Protein AF-A0A6A9UTX7-F1 (afdb_monomer_lite)

Secondary structure (DSSP, 8-state):
-PPP--TTT---EEEEE-TTTB-HHHHHHTT--EEEEEEE--SHHHHT--TT-EEEEEE-S-SGGG--SEEEEEEEE-S--EE----S-TTBSSHHHHTT--EEEEEEEEEEEEEEEHHHHHHTT----HHHH-TT--

Foldseek 3Di:
DDDDDDPVPQQAAEAEDECVFFVVVVVVVVVDFKDFKDFDADDDVLQPAAWPGKYWYFYLYPCPPNDAGATFKIWTFHHRKDFDAPPDCHRTPDPVSRVRRGIMTTITIGTDPDGDHPVNCVVVPNQPPPCNVCVPDD

Radius of gyration: 14.65 Å; chains: 1; bounding box: 35×38×33 Å

Organism: NCBI:txid2656650

pLDDT: mean 89.01, std 10.63, range [43.31, 98.69]

Structure (mmCIF, N/CA/C/O backbone):
data_AF-A0A6A9UTX7-F1
#
_entry.id   AF-A0A6A9UTX7-F1
#
loop_
_atom_site.group_PDB
_atom_site.id
_atom_site.type_symbol
_atom_site.label_atom_id
_atom_site.label_alt_id
_atom_site.label_comp_id
_atom_site.label_asym_id
_atom_site.label_entity_id
_atom_site.label_seq_id
_atom_site.pdbx_PDB_ins_code
_atom_site.Cartn_x
_atom_site.Cartn_y
_atom_site.Cartn_z
_atom_site.occupancy
_atom_site.B_iso_or_equiv
_atom_site.auth_seq_id
_atom_site.auth_comp_id
_atom_site.auth_asym_id
_atom_site.auth_atom_id
_atom_site.pdbx_PDB_model_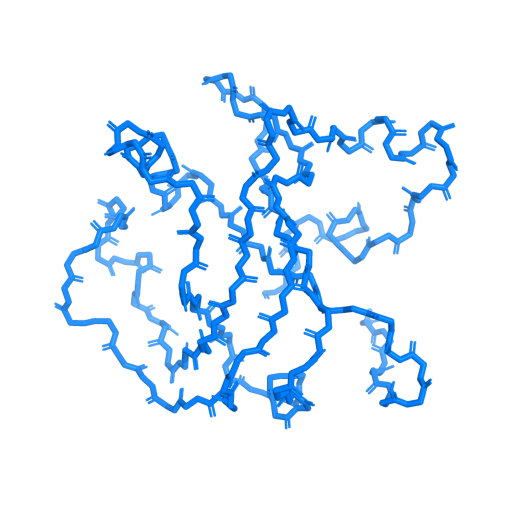num
ATOM 1 N N . MET A 1 1 ? 20.281 -8.259 5.347 1.00 47.84 1 MET A N 1
ATOM 2 C CA . MET A 1 1 ? 20.259 -7.970 3.897 1.00 47.84 1 MET A CA 1
ATOM 3 C C . MET A 1 1 ? 19.045 -8.689 3.326 1.00 47.84 1 MET A C 1
ATOM 5 O O . MET A 1 1 ? 18.910 -9.875 3.601 1.00 47.84 1 MET A O 1
ATOM 9 N N . GLY A 1 2 ? 18.099 -7.980 2.702 1.00 61.53 2 GLY A N 1
ATOM 10 C CA . GLY A 1 2 ? 16.854 -8.592 2.212 1.00 61.53 2 GLY A CA 1
ATOM 11 C C . GLY A 1 2 ? 17.114 -9.545 1.043 1.00 61.53 2 GLY A C 1
ATOM 12 O O . GLY A 1 2 ? 18.053 -9.325 0.280 1.00 61.53 2 GLY A O 1
ATOM 13 N N . ARG A 1 3 ? 16.300 -10.599 0.899 1.00 74.31 3 ARG A N 1
ATOM 14 C CA . ARG A 1 3 ? 16.355 -11.480 -0.279 1.00 74.31 3 ARG A CA 1
ATOM 15 C C . ARG A 1 3 ? 16.062 -10.675 -1.548 1.00 74.31 3 ARG A C 1
ATOM 17 O O . ARG A 1 3 ? 15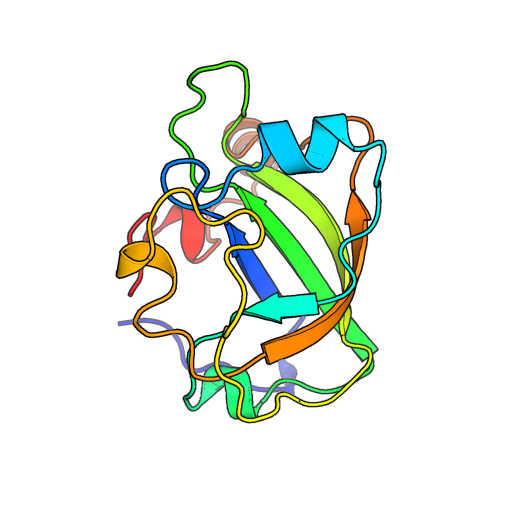.172 -9.817 -1.557 1.00 74.31 3 ARG A O 1
ATOM 24 N N . THR A 1 4 ? 16.799 -10.980 -2.614 1.00 85.00 4 THR A N 1
ATOM 25 C CA . THR A 1 4 ? 16.471 -10.535 -3.972 1.00 85.00 4 THR A CA 1
ATOM 26 C C . THR A 1 4 ? 15.073 -11.031 -4.335 1.00 85.00 4 THR A C 1
ATOM 28 O O . THR A 1 4 ? 14.705 -12.156 -3.999 1.00 85.00 4 THR A O 1
ATOM 31 N N . VAL A 1 5 ? 14.279 -10.168 -4.968 1.00 87.25 5 VAL A N 1
ATOM 32 C CA . VAL A 1 5 ? 12.902 -10.477 -5.365 1.00 87.25 5 VAL A CA 1
ATOM 33 C C . VAL A 1 5 ? 12.910 -10.927 -6.816 1.00 87.25 5 VAL A C 1
ATOM 35 O O . VAL A 1 5 ? 13.085 -10.110 -7.714 1.00 87.25 5 VAL A O 1
ATOM 38 N N . GLU A 1 6 ? 12.692 -12.213 -7.055 1.00 88.69 6 GLU A N 1
ATOM 39 C CA . GLU A 1 6 ? 12.507 -12.731 -8.406 1.00 88.69 6 GLU A CA 1
ATOM 40 C C . GLU A 1 6 ? 11.029 -12.728 -8.786 1.00 88.69 6 GLU A C 1
ATOM 42 O O . GLU A 1 6 ? 10.150 -13.034 -7.982 1.00 88.69 6 GLU A O 1
ATOM 47 N N . ARG A 1 7 ? 10.738 -12.371 -10.040 1.00 89.88 7 ARG A N 1
ATOM 48 C CA . ARG A 1 7 ? 9.357 -12.250 -10.532 1.00 89.88 7 ARG A CA 1
ATOM 49 C C . ARG A 1 7 ? 8.588 -13.569 -10.499 1.00 89.88 7 ARG A C 1
ATOM 51 O O . ARG A 1 7 ? 7.373 -13.517 -10.350 1.00 89.88 7 ARG A O 1
ATOM 58 N N . ALA A 1 8 ? 9.277 -14.699 -10.654 1.00 89.56 8 ALA A N 1
ATOM 59 C CA . ALA A 1 8 ? 8.673 -16.029 -10.626 1.00 89.56 8 ALA A CA 1
ATOM 60 C C . ALA A 1 8 ? 8.106 -16.387 -9.240 1.00 89.56 8 ALA A C 1
ATOM 62 O O . ALA A 1 8 ? 7.090 -17.069 -9.160 1.00 89.56 8 ALA A O 1
ATOM 63 N N . ASP A 1 9 ? 8.710 -15.852 -8.175 1.00 87.88 9 ASP A N 1
ATOM 64 C CA . ASP A 1 9 ? 8.343 -16.148 -6.786 1.00 87.88 9 ASP A CA 1
ATOM 65 C C . ASP A 1 9 ? 7.513 -15.027 -6.135 1.00 87.88 9 ASP A C 1
ATOM 67 O O . ASP A 1 9 ? 7.114 -15.112 -4.971 1.00 87.88 9 ASP A O 1
ATOM 71 N N . LEU A 1 10 ? 7.264 -13.936 -6.864 1.00 91.06 10 LEU A N 1
ATOM 72 C CA . LEU A 1 10 ? 6.554 -12.776 -6.343 1.00 91.06 10 LEU A CA 1
ATOM 73 C C . LEU A 1 10 ? 5.042 -13.037 -6.281 1.00 91.06 10 LEU A C 1
ATOM 75 O O . LEU A 1 10 ? 4.337 -12.937 -7.285 1.00 91.06 10 LEU A O 1
ATOM 79 N N . GLY A 1 11 ? 4.531 -13.289 -5.075 1.00 92.38 11 GLY A N 1
ATOM 80 C CA . GLY A 1 11 ? 3.091 -13.419 -4.827 1.00 92.38 11 GLY A CA 1
ATOM 81 C C . GLY A 1 11 ? 2.343 -12.082 -4.724 1.00 92.38 11 GLY A C 1
ATOM 82 O O . GLY A 1 11 ? 1.219 -11.967 -5.218 1.00 92.38 11 GLY A O 1
ATOM 83 N N . ALA A 1 12 ? 2.945 -11.078 -4.077 1.00 95.81 12 ALA A N 1
ATOM 84 C CA . ALA A 1 12 ? 2.373 -9.741 -3.899 1.00 95.81 12 ALA A CA 1
ATOM 85 C C . ALA A 1 12 ? 3.435 -8.710 -3.480 1.00 95.81 12 ALA A C 1
ATOM 87 O O . ALA A 1 12 ? 4.435 -9.053 -2.847 1.00 95.81 12 ALA A O 1
ATOM 88 N N . TRP A 1 13 ? 3.170 -7.436 -3.765 1.00 96.75 13 TRP A N 1
ATOM 89 C CA . TRP A 1 13 ? 3.860 -6.299 -3.158 1.00 96.75 13 TRP A CA 1
ATOM 90 C C . TRP A 1 13 ? 3.193 -5.916 -1.842 1.00 96.75 13 TRP A C 1
ATOM 92 O O . TRP A 1 13 ? 1.971 -5.929 -1.740 1.00 96.75 13 TRP A O 1
ATOM 102 N N . LEU A 1 14 ? 3.985 -5.506 -0.855 1.00 95.94 14 LEU A N 1
ATOM 103 C CA . LEU A 1 14 ? 3.477 -4.900 0.371 1.00 95.94 14 LEU A CA 1
ATOM 104 C C . LEU A 1 14 ? 3.880 -3.425 0.398 1.00 95.94 14 LEU A C 1
ATOM 106 O O . LEU A 1 14 ? 5.067 -3.101 0.444 1.00 95.94 14 LEU A O 1
ATOM 110 N N . LEU A 1 15 ? 2.888 -2.539 0.349 1.00 95.69 15 LEU A N 1
ATOM 111 C CA . LEU A 1 15 ? 3.069 -1.093 0.419 1.00 95.69 15 LEU A CA 1
ATOM 112 C C . LEU A 1 15 ? 2.849 -0.624 1.853 1.00 95.69 15 LEU A C 1
ATOM 114 O O . LEU A 1 15 ? 1.829 -0.930 2.463 1.00 95.69 15 LEU A O 1
ATOM 118 N N . LYS A 1 16 ? 3.831 0.095 2.397 1.00 93.06 16 LYS A N 1
ATOM 119 C CA . LYS A 1 16 ? 3.849 0.539 3.793 1.00 93.06 16 LYS A CA 1
ATOM 120 C C . LYS A 1 16 ? 3.395 1.994 3.901 1.00 93.06 16 LYS A C 1
ATOM 122 O O . LYS A 1 16 ? 3.935 2.855 3.208 1.00 93.06 16 LYS A O 1
ATOM 127 N N . ALA A 1 17 ? 2.494 2.259 4.838 1.00 92.19 17 ALA A N 1
ATOM 128 C CA . ALA A 1 17 ? 2.133 3.581 5.323 1.00 92.19 17 ALA A CA 1
ATOM 129 C C . ALA A 1 17 ? 2.590 3.755 6.773 1.00 92.19 17 ALA A C 1
ATOM 131 O O . ALA A 1 17 ? 2.429 2.855 7.601 1.00 92.19 17 ALA A O 1
ATOM 132 N N . ASN A 1 18 ? 3.156 4.922 7.079 1.00 90.38 18 ASN A N 1
ATOM 133 C CA . ASN A 1 18 ? 3.511 5.297 8.440 1.00 90.38 18 ASN A CA 1
ATOM 134 C C . ASN A 1 18 ? 2.546 6.394 8.925 1.00 90.38 18 ASN A C 1
ATOM 136 O O . ASN A 1 18 ? 2.664 7.532 8.463 1.00 90.38 18 ASN A O 1
ATOM 140 N N . PRO A 1 19 ? 1.635 6.084 9.866 1.00 90.50 19 PRO A N 1
ATOM 141 C CA . PRO A 1 19 ? 0.647 7.042 10.344 1.00 90.50 19 PRO A CA 1
ATOM 142 C C . PRO A 1 19 ? 1.252 8.195 11.154 1.00 90.50 19 PRO A C 1
ATOM 144 O O . PRO A 1 19 ? 0.531 9.114 11.496 1.00 90.50 19 PRO A O 1
ATOM 147 N N . ALA A 1 20 ? 2.552 8.172 11.473 1.00 87.19 20 ALA A N 1
ATOM 148 C CA . ALA A 1 20 ? 3.235 9.308 12.093 1.00 87.19 20 ALA A CA 1
ATOM 149 C C . ALA A 1 20 ? 3.628 10.407 11.086 1.00 87.19 20 ALA A C 1
ATOM 151 O O . ALA A 1 20 ? 3.966 11.509 11.498 1.00 87.19 20 ALA A O 1
ATOM 152 N N . VAL A 1 21 ? 3.621 10.113 9.779 1.00 87.19 21 VAL A N 1
ATOM 153 C CA . VAL A 1 21 ? 3.986 11.079 8.719 1.00 87.19 21 VAL A CA 1
ATOM 154 C C . VAL A 1 21 ? 2.887 11.273 7.676 1.00 87.19 21 VAL A C 1
ATOM 156 O O . VAL A 1 21 ? 2.869 12.304 7.008 1.00 87.19 21 VAL A O 1
ATOM 159 N N . TRP A 1 22 ? 1.982 10.302 7.539 1.00 90.56 22 TRP A N 1
ATOM 160 C CA . TRP A 1 22 ? 0.857 10.334 6.611 1.00 90.56 22 TRP A CA 1
ATOM 161 C C . TRP A 1 22 ? -0.453 10.179 7.388 1.00 90.56 22 TRP A C 1
ATOM 163 O O . TRP A 1 22 ? -0.646 9.172 8.072 1.00 90.56 22 TRP A O 1
ATOM 173 N N . ASP A 1 23 ? -1.338 11.167 7.291 1.00 91.62 23 ASP A N 1
ATOM 174 C CA . ASP A 1 23 ? -2.589 11.305 8.028 1.00 91.62 23 ASP A CA 1
ATOM 175 C C . ASP A 1 23 ? -3.644 10.290 7.587 1.00 91.62 23 ASP A C 1
ATOM 177 O O . ASP A 1 23 ? -4.629 10.592 6.910 1.00 91.62 23 ASP A O 1
ATOM 181 N N . PHE A 1 24 ? -3.436 9.046 8.006 1.00 92.38 24 PHE A N 1
ATOM 182 C CA . PHE A 1 24 ? -4.335 7.957 7.666 1.00 92.38 24 PHE A CA 1
ATOM 183 C C . PHE A 1 24 ? -5.723 8.131 8.291 1.00 92.38 24 PHE A C 1
ATOM 185 O O . PHE A 1 24 ? -6.721 7.734 7.695 1.00 92.38 24 PHE A O 1
ATOM 192 N N . ARG A 1 25 ? -5.819 8.788 9.455 1.00 91.19 25 ARG A N 1
ATOM 193 C CA . ARG A 1 25 ? -7.118 9.117 10.064 1.00 91.19 25 ARG A CA 1
ATOM 194 C C . ARG A 1 25 ? -7.852 10.179 9.255 1.00 91.19 25 ARG A C 1
ATOM 196 O O . ARG A 1 25 ? -9.042 10.006 9.007 1.00 91.19 25 ARG A O 1
ATOM 203 N N . GLY A 1 26 ? -7.156 11.237 8.841 1.00 92.44 26 GLY A N 1
ATOM 204 C CA . GLY A 1 26 ? -7.702 12.258 7.950 1.00 92.44 26 GLY A CA 1
ATOM 205 C C . GLY A 1 26 ? -8.202 11.654 6.643 1.00 92.44 26 GLY A C 1
ATOM 206 O O . GLY A 1 26 ? -9.322 11.948 6.234 1.00 92.44 26 GLY A O 1
ATOM 207 N N . PHE A 1 27 ? -7.439 10.729 6.048 1.00 93.44 27 PHE A N 1
ATOM 208 C CA . PHE A 1 27 ? -7.875 9.986 4.864 1.00 93.44 27 PHE A CA 1
ATOM 209 C C . PHE A 1 27 ? -9.175 9.215 5.109 1.00 93.44 27 PHE A C 1
ATOM 211 O O . PHE A 1 27 ? -10.144 9.419 4.382 1.00 93.44 27 PHE A O 1
ATOM 218 N N . LEU A 1 28 ? -9.244 8.395 6.163 1.00 92.25 28 LEU A N 1
ATOM 219 C CA . LEU A 1 28 ? -10.467 7.658 6.511 1.00 92.25 28 LEU A CA 1
ATOM 220 C C . LEU A 1 28 ? -11.665 8.589 6.759 1.00 92.25 28 LEU A C 1
ATOM 222 O O . LEU A 1 28 ? -12.790 8.258 6.390 1.00 92.25 28 LEU A O 1
ATOM 226 N N . ALA A 1 29 ? -11.433 9.758 7.361 1.00 94.00 29 ALA A N 1
ATOM 227 C CA . ALA A 1 29 ? -12.475 10.738 7.656 1.00 94.00 29 ALA A CA 1
ATOM 228 C C . ALA A 1 29 ? -13.081 11.390 6.400 1.00 94.00 29 ALA A C 1
ATOM 230 O O . ALA A 1 29 ? -14.185 11.923 6.478 1.00 94.00 29 ALA A O 1
ATOM 231 N N . THR A 1 30 ? -12.414 11.312 5.242 1.00 94.25 30 THR A N 1
ATOM 232 C CA . THR A 1 30 ? -13.003 11.744 3.959 1.00 94.25 30 THR A CA 1
ATOM 233 C C . THR A 1 30 ? -14.135 10.830 3.482 1.00 94.25 30 THR A C 1
ATOM 235 O O . THR A 1 30 ? -14.896 11.213 2.597 1.00 94.25 30 THR A O 1
ATOM 238 N N . GLY A 1 31 ? -14.253 9.628 4.057 1.00 94.75 31 GLY A N 1
ATOM 239 C CA . GLY A 1 31 ? -15.175 8.587 3.605 1.00 94.75 31 GLY A CA 1
ATOM 240 C C . GLY A 1 31 ? -14.637 7.752 2.441 1.00 94.75 31 GLY A C 1
ATOM 241 O O . GLY A 1 31 ? -15.290 6.788 2.045 1.00 94.75 31 GLY A O 1
ATOM 242 N N . GLU A 1 32 ? -13.450 8.072 1.916 1.00 93.75 32 GLU A N 1
ATOM 243 C CA . GLU A 1 32 ? -12.801 7.272 0.883 1.00 93.75 32 GLU A CA 1
ATOM 244 C C . GLU A 1 32 ? -12.412 5.885 1.422 1.00 93.75 32 GLU A C 1
ATOM 246 O O . GLU A 1 32 ? -11.903 5.723 2.537 1.00 93.75 32 GLU A O 1
ATOM 251 N N . ARG A 1 33 ? -12.668 4.857 0.610 1.00 95.38 33 ARG A N 1
ATOM 252 C CA . ARG A 1 33 ? -12.415 3.444 0.938 1.00 95.38 33 ARG A CA 1
ATOM 253 C C . ARG A 1 33 ? -11.482 2.776 -0.060 1.00 95.38 33 ARG A C 1
ATOM 255 O O . ARG A 1 33 ? -11.220 1.578 0.060 1.00 95.38 33 ARG A O 1
ATOM 262 N N . ARG A 1 34 ? -10.969 3.531 -1.030 1.00 96.75 34 ARG A N 1
ATOM 263 C CA . ARG A 1 34 ? -10.010 3.060 -2.020 1.00 96.75 34 ARG A CA 1
ATOM 264 C C . ARG A 1 34 ? -8.790 3.957 -2.076 1.00 96.75 34 ARG A C 1
ATOM 266 O O . ARG A 1 34 ? -8.886 5.174 -2.183 1.00 96.75 34 ARG A O 1
ATOM 273 N N . LEU A 1 35 ? -7.622 3.333 -2.073 1.00 97.19 35 LEU A N 1
ATOM 274 C CA . LEU A 1 35 ? -6.397 4.001 -2.485 1.00 97.19 35 LEU A CA 1
ATOM 275 C C . LEU A 1 35 ? -6.282 3.839 -3.998 1.00 97.19 35 LEU A C 1
ATOM 277 O O . LEU A 1 35 ? -6.461 2.735 -4.516 1.00 97.19 35 LEU A O 1
ATOM 281 N N . THR A 1 36 ? -5.987 4.940 -4.685 1.00 97.00 36 THR A N 1
ATOM 282 C CA . THR A 1 36 ? -5.843 4.990 -6.151 1.00 97.00 36 THR A CA 1
ATOM 283 C C . THR A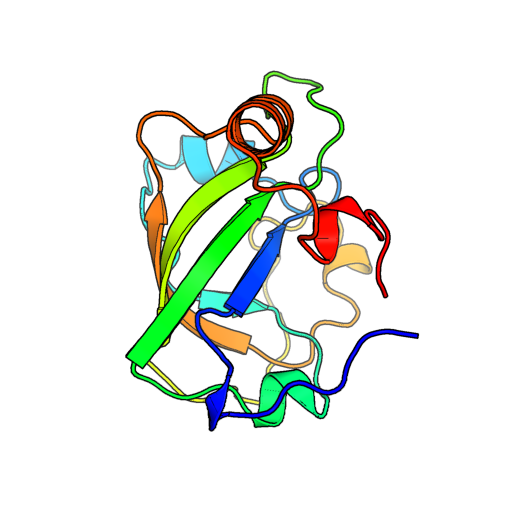 1 36 ? -4.391 5.120 -6.594 1.00 97.00 36 THR A C 1
ATOM 285 O O . THR A 1 36 ? -4.031 4.788 -7.719 1.00 97.00 36 THR A O 1
ATOM 288 N N . SER A 1 37 ? -3.520 5.560 -5.690 1.00 95.31 37 SER A N 1
ATOM 289 C CA . SER A 1 37 ? -2.091 5.657 -5.938 1.00 95.31 37 SER A CA 1
ATOM 290 C C . SER A 1 37 ? -1.292 5.582 -4.651 1.00 95.31 37 SER A C 1
ATOM 292 O O . SER A 1 37 ? -1.831 5.762 -3.557 1.00 95.31 37 SER A O 1
ATOM 294 N N . TRP A 1 38 ? 0.005 5.309 -4.778 1.00 95.56 38 TRP A N 1
ATOM 295 C CA . TRP A 1 38 ? 0.910 5.330 -3.636 1.00 95.56 38 TRP A CA 1
ATOM 296 C C . TRP A 1 38 ? 2.327 5.746 -4.019 1.00 95.56 38 TRP A C 1
ATOM 298 O O . TRP A 1 38 ? 2.838 5.398 -5.089 1.00 95.56 38 TRP A O 1
ATOM 308 N N . ALA A 1 39 ? 2.978 6.464 -3.107 1.00 92.81 39 ALA A N 1
ATOM 309 C CA . ALA A 1 39 ? 4.384 6.814 -3.212 1.00 92.81 39 ALA A CA 1
ATOM 310 C C . ALA A 1 39 ? 5.267 5.574 -3.013 1.00 92.81 39 ALA A C 1
ATOM 312 O O . ALA A 1 39 ? 5.097 4.810 -2.059 1.00 92.81 39 ALA A O 1
ATOM 313 N N . VAL A 1 40 ? 6.257 5.392 -3.883 1.00 92.56 40 VAL A N 1
ATOM 314 C CA . VAL A 1 40 ? 7.233 4.300 -3.779 1.00 92.56 40 VAL A CA 1
ATOM 315 C C . VAL A 1 40 ? 8.650 4.842 -3.888 1.00 92.56 40 VAL A C 1
ATOM 317 O O . VAL A 1 40 ? 8.902 5.888 -4.486 1.00 92.56 40 VAL A O 1
ATOM 320 N N . ARG A 1 41 ? 9.612 4.118 -3.315 1.00 89.19 41 ARG A N 1
ATOM 321 C CA . ARG A 1 41 ? 11.025 4.460 -3.490 1.00 89.19 41 ARG A CA 1
ATOM 322 C C . ARG A 1 41 ? 11.518 3.984 -4.857 1.00 89.19 41 ARG A C 1
ATOM 324 O O . ARG A 1 41 ? 11.338 2.801 -5.169 1.00 89.19 41 ARG A O 1
ATOM 331 N N . PRO A 1 42 ? 12.159 4.846 -5.666 1.00 90.56 42 PRO A N 1
ATOM 332 C CA . PRO A 1 42 ? 12.830 4.403 -6.881 1.00 90.56 42 PRO A CA 1
ATOM 333 C C . PRO A 1 42 ? 13.930 3.388 -6.556 1.00 90.56 42 PRO A C 1
ATOM 335 O O . PRO A 1 42 ? 14.691 3.566 -5.605 1.00 90.56 42 PRO A O 1
ATOM 338 N N . GLY A 1 43 ? 14.019 2.322 -7.344 1.00 90.81 43 GLY A N 1
ATOM 339 C CA . GLY A 1 43 ? 15.049 1.302 -7.194 1.00 90.81 43 GLY A CA 1
ATOM 340 C C . GLY A 1 43 ? 14.668 -0.006 -7.874 1.00 90.81 43 GLY A C 1
ATOM 341 O O . GLY A 1 43 ? 13.628 -0.117 -8.516 1.00 90.81 43 GLY A O 1
ATOM 342 N N . TYR A 1 44 ? 15.507 -1.024 -7.696 1.00 92.69 44 TYR A N 1
ATOM 343 C CA . TYR A 1 44 ? 15.318 -2.336 -8.321 1.00 92.69 44 TYR A CA 1
ATOM 344 C C . TYR A 1 44 ? 13.923 -2.938 -8.067 1.00 92.69 44 TYR A C 1
ATOM 346 O O . TYR A 1 44 ? 13.285 -3.416 -8.997 1.00 92.69 44 TYR A O 1
ATOM 354 N N . ARG A 1 45 ? 13.408 -2.873 -6.830 1.00 92.56 45 ARG A N 1
ATOM 355 C CA . ARG A 1 45 ? 12.092 -3.445 -6.494 1.00 92.56 45 ARG A CA 1
ATOM 356 C C . ARG A 1 45 ? 10.938 -2.704 -7.171 1.00 92.56 45 ARG A C 1
ATOM 358 O O . ARG A 1 45 ? 10.065 -3.354 -7.730 1.00 92.56 45 ARG A O 1
ATOM 365 N N . SER A 1 46 ? 10.945 -1.371 -7.182 1.00 93.81 46 SER A N 1
ATOM 366 C CA . SER A 1 46 ? 9.911 -0.605 -7.890 1.00 93.81 46 SER A CA 1
ATOM 367 C C . SER A 1 46 ? 10.012 -0.767 -9.408 1.00 93.81 46 SER A C 1
ATOM 369 O O . SER A 1 46 ? 8.984 -0.837 -10.071 1.00 93.81 46 SER A O 1
ATOM 371 N N . ALA A 1 47 ? 11.213 -0.958 -9.962 1.00 93.75 47 ALA A N 1
ATOM 372 C CA . ALA A 1 47 ? 11.395 -1.282 -11.380 1.00 93.75 47 ALA A CA 1
ATOM 373 C C . ALA A 1 47 ? 10.807 -2.650 -11.785 1.00 93.75 47 ALA A C 1
ATOM 375 O O . ALA A 1 47 ? 10.547 -2.887 -12.965 1.00 93.75 47 ALA A O 1
ATOM 376 N N . LEU A 1 48 ? 10.582 -3.558 -10.830 1.00 95.31 48 LEU A N 1
ATOM 377 C CA . LEU A 1 48 ? 9.930 -4.840 -11.093 1.00 95.31 48 LEU A CA 1
ATOM 378 C C . LEU A 1 48 ? 8.405 -4.757 -11.089 1.00 95.31 48 LEU A C 1
ATOM 380 O O . LEU A 1 48 ? 7.790 -5.695 -11.587 1.00 95.31 48 LEU A O 1
ATOM 384 N N . MET A 1 49 ? 7.795 -3.706 -10.540 1.00 97.00 49 MET A N 1
ATOM 385 C CA . MET A 1 49 ? 6.341 -3.580 -10.393 1.00 97.00 49 MET A CA 1
ATOM 386 C C . MET A 1 49 ? 5.635 -3.486 -11.752 1.00 97.00 49 MET A C 1
ATOM 388 O O . MET A 1 49 ? 6.055 -2.731 -12.630 1.00 97.00 49 MET A O 1
ATOM 392 N N . ARG A 1 50 ? 4.551 -4.249 -11.932 1.00 96.88 50 ARG A N 1
ATOM 393 C CA . ARG A 1 50 ? 3.775 -4.292 -13.181 1.00 96.88 50 ARG A CA 1
ATOM 394 C C . ARG A 1 50 ? 2.268 -4.220 -12.918 1.00 96.88 50 ARG A C 1
ATOM 396 O O . ARG A 1 50 ? 1.815 -4.726 -11.890 1.00 96.88 50 ARG A O 1
ATOM 403 N N . PRO A 1 51 ? 1.476 -3.664 -13.855 1.00 98.25 51 PRO A N 1
ATOM 404 C CA . PRO A 1 51 ? 0.021 -3.760 -13.799 1.00 98.25 51 PRO A CA 1
ATOM 405 C C . PRO A 1 51 ? -0.446 -5.205 -13.593 1.00 98.25 51 PRO A C 1
ATOM 407 O O . PRO A 1 51 ? 0.095 -6.133 -14.195 1.00 98.25 51 PRO A O 1
ATOM 410 N N . GLY A 1 52 ? -1.450 -5.392 -12.740 1.00 98.00 52 GLY A N 1
ATOM 411 C CA . GLY A 1 52 ? -2.001 -6.697 -12.378 1.00 98.00 52 GLY A CA 1
ATOM 412 C C . GLY A 1 52 ? -1.344 -7.364 -11.165 1.00 98.00 52 GLY A C 1
ATOM 413 O O . GLY A 1 52 ? -1.969 -8.266 -10.591 1.00 98.00 52 GLY A O 1
ATOM 414 N N . ASP A 1 53 ? -0.154 -6.911 -10.742 1.00 98.19 53 ASP A N 1
ATOM 415 C CA . ASP A 1 53 ? 0.510 -7.400 -9.529 1.00 98.19 53 ASP A CA 1
ATOM 416 C C . ASP A 1 53 ? -0.378 -7.177 -8.305 1.00 98.19 53 ASP A C 1
ATOM 418 O O . ASP A 1 53 ? -0.972 -6.111 -8.147 1.00 98.19 53 ASP A O 1
ATOM 422 N N . ARG A 1 54 ? -0.447 -8.174 -7.418 1.00 98.44 54 ARG A N 1
ATOM 423 C CA . ARG A 1 54 ? -1.203 -8.075 -6.165 1.00 98.44 54 ARG A CA 1
ATOM 424 C C . ARG A 1 54 ? -0.514 -7.116 -5.201 1.00 98.44 54 ARG A C 1
ATOM 426 O O . ARG A 1 54 ? 0.714 -7.084 -5.127 1.00 98.44 54 ARG A O 1
ATOM 433 N N . VAL A 1 55 ? -1.315 -6.384 -4.439 1.00 98.38 55 VAL A N 1
ATOM 434 C CA . VAL A 1 55 ? -0.864 -5.411 -3.446 1.00 98.38 55 VAL A CA 1
ATOM 435 C C . VAL A 1 55 ? -1.538 -5.678 -2.108 1.00 98.38 55 VAL A C 1
ATOM 437 O O . VAL A 1 55 ? -2.751 -5.866 -2.032 1.00 98.38 55 VAL A O 1
ATOM 440 N N . LEU A 1 56 ? -0.725 -5.654 -1.061 1.00 98.19 56 LEU A N 1
ATOM 441 C CA . LEU A 1 56 ? -1.114 -5.614 0.338 1.00 98.19 56 LEU A CA 1
ATOM 442 C C . LEU A 1 56 ? -0.774 -4.222 0.877 1.00 98.19 56 LEU A C 1
ATOM 444 O O . LEU A 1 56 ? 0.357 -3.762 0.705 1.00 98.19 56 LEU A O 1
ATOM 448 N N . PHE A 1 57 ? -1.717 -3.552 1.530 1.00 97.81 57 PHE A N 1
ATOM 449 C CA . PHE A 1 57 ? -1.483 -2.243 2.136 1.00 97.81 57 PHE A CA 1
ATOM 450 C C . PHE A 1 57 ? -1.329 -2.368 3.649 1.00 97.81 57 PHE A C 1
ATOM 452 O O . PHE A 1 57 ? -2.230 -2.839 4.342 1.00 97.81 57 PHE A O 1
ATOM 459 N N . TRP A 1 58 ? -0.169 -1.967 4.155 1.00 96.44 58 TRP A N 1
ATOM 460 C CA . TRP A 1 58 ? 0.261 -2.186 5.528 1.00 96.44 58 TRP A CA 1
ATOM 461 C C . TRP A 1 58 ? 0.438 -0.877 6.282 1.00 96.44 58 TRP A C 1
ATOM 463 O O . TRP A 1 58 ? 1.158 0.012 5.825 1.00 96.44 58 TRP A O 1
ATOM 473 N N . LEU A 1 59 ? -0.087 -0.812 7.500 1.00 94.50 59 LEU A N 1
ATOM 474 C CA . LEU A 1 59 ? 0.141 0.300 8.414 1.00 94.50 59 LEU A CA 1
ATOM 475 C C . LEU A 1 59 ? 1.204 -0.076 9.455 1.00 94.50 59 LEU A C 1
ATOM 477 O O . LEU A 1 59 ? 1.057 -1.047 10.198 1.00 94.50 59 LEU A O 1
ATOM 481 N N . SER A 1 60 ? 2.305 0.681 9.511 1.00 89.62 60 SER A N 1
ATOM 482 C CA . SER A 1 60 ? 3.458 0.383 10.378 1.00 89.62 60 SER A CA 1
ATOM 483 C C . SER A 1 60 ? 3.420 1.032 11.761 1.00 89.62 60 SER A C 1
ATOM 485 O O . SER A 1 60 ? 4.426 0.959 12.462 1.00 89.62 60 SER A O 1
ATOM 487 N N . GLY A 1 61 ? 2.314 1.689 12.125 1.00 77.81 61 GLY A N 1
ATOM 488 C CA . GLY A 1 61 ? 2.160 2.402 13.396 1.00 77.81 61 GLY A CA 1
ATOM 489 C C . GLY A 1 61 ? 2.346 1.512 14.626 1.00 77.81 61 GLY A C 1
ATOM 490 O O . GLY A 1 61 ? 2.432 0.291 14.529 1.00 77.81 61 GLY A O 1
ATOM 491 N N . ASP A 1 62 ? 2.402 2.127 15.799 1.00 74.81 62 ASP A N 1
ATOM 492 C CA . ASP A 1 62 ? 2.584 1.447 17.085 1.00 74.81 62 ASP A CA 1
ATOM 493 C C . ASP A 1 62 ? 1.256 1.094 17.780 1.00 74.81 62 ASP A C 1
ATOM 495 O O . ASP A 1 62 ? 1.240 0.790 18.971 1.00 74.81 62 ASP A O 1
ATOM 499 N N . GLY A 1 63 ? 0.136 1.132 17.048 1.00 71.31 63 GLY A N 1
ATOM 500 C CA . GLY A 1 63 ? -1.198 0.864 17.589 1.00 71.31 63 GLY A CA 1
ATOM 501 C C . GLY A 1 63 ? -1.834 2.052 18.313 1.00 71.31 63 GLY A C 1
ATOM 502 O O . GLY A 1 63 ? -2.999 1.974 18.710 1.00 71.31 63 GLY A O 1
ATOM 503 N N . ARG A 1 64 ? -1.111 3.167 18.498 1.00 70.06 64 ARG A N 1
ATOM 504 C CA . ARG A 1 64 ? -1.666 4.346 19.173 1.00 70.06 64 ARG A CA 1
ATOM 505 C C . ARG A 1 64 ? -2.799 4.965 18.361 1.00 70.06 64 ARG A C 1
ATOM 507 O O . ARG A 1 64 ? -2.885 4.837 17.141 1.00 70.06 64 ARG A O 1
ATOM 514 N N . HIS A 1 65 ? -3.684 5.664 19.070 1.00 72.06 65 HIS A N 1
ATOM 515 C CA . HIS A 1 65 ? -4.818 6.385 18.484 1.00 72.06 65 HIS A CA 1
ATOM 516 C C . HIS A 1 65 ? -5.767 5.495 17.658 1.00 72.06 65 HIS A C 1
ATOM 518 O O . HIS A 1 65 ? -6.389 5.974 16.711 1.00 72.06 65 HIS A O 1
ATOM 524 N N . GLY A 1 66 ? -5.886 4.208 18.007 1.00 78.38 66 GLY A N 1
ATOM 525 C CA . GLY A 1 66 ? -6.814 3.267 17.367 1.00 78.38 66 GLY A CA 1
ATOM 526 C C . GLY A 1 66 ? -6.413 2.828 15.956 1.00 78.38 66 GLY A C 1
ATOM 527 O O . GLY A 1 66 ? -7.233 2.253 15.249 1.00 78.38 66 GLY A O 1
ATOM 528 N N . LEU A 1 67 ? -5.180 3.112 15.525 1.00 90.06 67 LEU A N 1
ATOM 529 C CA . LEU A 1 67 ? -4.643 2.659 14.246 1.00 90.06 67 LEU A CA 1
ATOM 530 C C . LEU A 1 67 ? -3.717 1.467 14.460 1.00 90.06 67 LEU A C 1
ATOM 532 O O . LEU A 1 67 ? -2.528 1.620 14.748 1.00 90.06 67 LEU A O 1
ATOM 536 N N . VAL A 1 68 ? -4.277 0.271 14.317 1.00 92.06 68 VAL A N 1
ATOM 537 C CA . VAL A 1 68 ? -3.554 -0.969 14.583 1.00 92.06 68 VAL A CA 1
ATOM 538 C C . VAL A 1 68 ? -2.474 -1.235 13.537 1.00 92.06 68 VAL A C 1
ATOM 540 O O . VAL A 1 68 ? -2.634 -0.966 12.339 1.00 92.06 68 VAL A O 1
ATOM 543 N N . ARG A 1 69 ? -1.349 -1.789 13.997 1.00 93.12 69 ARG A N 1
ATOM 544 C CA . ARG A 1 69 ? -0.274 -2.255 13.121 1.00 93.12 69 ARG A CA 1
ATOM 545 C C . ARG A 1 69 ? -0.728 -3.512 12.397 1.00 93.12 69 ARG A C 1
ATOM 547 O O . ARG A 1 69 ? -0.943 -4.536 13.048 1.00 93.12 69 ARG A O 1
ATOM 554 N N . GLY A 1 70 ? -0.776 -3.479 11.072 1.00 94.94 70 GLY A N 1
ATOM 555 C CA . GLY A 1 70 ? -1.246 -4.633 10.317 1.00 94.94 70 GLY A CA 1
ATOM 556 C C . GLY A 1 70 ? -1.643 -4.327 8.884 1.00 94.94 70 GLY A C 1
ATOM 557 O O . GLY A 1 70 ? -1.224 -3.324 8.302 1.00 94.94 70 GLY A O 1
ATOM 558 N N . LEU A 1 71 ? -2.447 -5.224 8.324 1.00 96.44 71 LEU A N 1
ATOM 559 C CA . LEU A 1 71 ? -2.966 -5.152 6.968 1.00 96.44 71 LEU A CA 1
ATOM 560 C C . LEU A 1 71 ? -4.289 -4.383 6.953 1.00 96.44 71 LEU A C 1
ATOM 562 O O . LEU A 1 71 ? -5.219 -4.728 7.671 1.00 96.44 71 LEU A O 1
ATOM 566 N N . TRP A 1 72 ? -4.371 -3.367 6.104 1.00 97.06 72 TRP A N 1
ATOM 567 C CA . TRP A 1 72 ? -5.522 -2.467 6.008 1.00 97.06 72 TRP A CA 1
ATOM 568 C C . TRP A 1 72 ? -6.202 -2.494 4.646 1.00 97.06 72 TRP A C 1
ATOM 570 O O . TRP A 1 72 ? -7.312 -1.991 4.514 1.00 97.06 72 TRP A O 1
ATOM 580 N N . GLY A 1 73 ? -5.561 -3.057 3.625 1.00 97.94 73 GLY A N 1
ATOM 581 C CA . GLY A 1 73 ? -6.138 -3.083 2.291 1.00 97.94 73 GLY A CA 1
ATOM 582 C C . GLY A 1 73 ? -5.525 -4.135 1.389 1.00 97.94 73 GLY A C 1
ATOM 583 O O . GLY A 1 73 ? -4.392 -4.585 1.593 1.00 97.94 73 GLY A O 1
ATOM 584 N N . LEU A 1 74 ? -6.301 -4.506 0.379 1.00 98.44 74 LEU A N 1
ATOM 585 C CA . LEU A 1 74 ? -5.967 -5.502 -0.628 1.00 98.44 74 LEU A CA 1
ATOM 586 C C . LEU A 1 74 ? -6.287 -4.945 -2.009 1.00 98.44 74 LEU A C 1
ATOM 588 O O . LEU A 1 74 ? -7.305 -4.282 -2.203 1.00 98.44 74 LEU A O 1
ATOM 592 N N . GLY A 1 75 ? -5.437 -5.234 -2.986 1.00 98.44 75 GLY A N 1
ATOM 593 C CA . GLY A 1 75 ? -5.646 -4.688 -4.314 1.00 98.44 75 GLY A CA 1
ATOM 594 C C . GLY A 1 75 ? -4.653 -5.142 -5.351 1.00 98.44 75 GLY A C 1
ATOM 595 O O . GLY A 1 75 ? -4.012 -6.193 -5.224 1.00 98.44 75 GLY A O 1
ATOM 596 N N . ARG A 1 76 ? -4.545 -4.337 -6.406 1.00 98.69 76 ARG A N 1
ATOM 597 C CA . ARG A 1 76 ? -3.614 -4.567 -7.509 1.00 98.69 76 ARG A CA 1
ATOM 598 C C . ARG A 1 76 ? -3.042 -3.267 -8.042 1.00 98.69 76 ARG A C 1
ATOM 600 O O . ARG A 1 76 ? -3.674 -2.220 -7.946 1.00 98.69 76 ARG A O 1
ATOM 607 N N . LEU A 1 77 ? -1.870 -3.355 -8.657 1.00 98.56 77 LEU A N 1
ATOM 608 C CA . LEU A 1 77 ? -1.336 -2.260 -9.460 1.00 98.56 77 LEU A CA 1
ATOM 609 C C . LEU A 1 77 ? -2.128 -2.124 -10.758 1.00 98.56 77 LEU A C 1
ATOM 611 O O . LEU A 1 77 ? -2.462 -3.128 -11.394 1.00 98.56 77 LEU A O 1
ATOM 615 N N . THR A 1 78 ? -2.380 -0.890 -11.175 1.00 98.56 78 THR A N 1
ATOM 616 C CA . THR A 1 78 ? -3.115 -0.581 -12.412 1.00 98.56 78 THR A CA 1
ATOM 617 C C . THR A 1 78 ? -2.212 0.032 -13.479 1.00 98.56 78 THR A C 1
ATOM 619 O O . THR A 1 78 ? -2.512 -0.087 -14.665 1.00 98.56 78 THR A O 1
ATOM 622 N N . ALA A 1 79 ? -1.066 0.599 -13.088 1.00 97.69 79 ALA A N 1
ATOM 623 C CA . ALA A 1 79 ? -0.078 1.177 -13.996 1.00 97.69 79 ALA A CA 1
ATOM 624 C C . ALA A 1 79 ? 1.367 0.835 -13.572 1.00 97.69 79 ALA A C 1
ATOM 626 O O . ALA A 1 79 ? 1.601 0.435 -12.428 1.00 97.69 79 ALA A O 1
ATOM 627 N N . PRO A 1 80 ? 2.356 0.973 -14.478 1.00 96.75 80 PRO A N 1
ATOM 628 C CA . PRO A 1 80 ? 3.769 0.954 -14.110 1.00 96.75 80 PRO A CA 1
ATOM 629 C C . PRO A 1 80 ? 4.136 2.102 -13.158 1.00 96.75 80 PRO A C 1
ATOM 631 O O . PRO A 1 80 ? 3.459 3.128 -13.107 1.00 96.75 80 PRO A O 1
ATOM 634 N N . VAL A 1 81 ? 5.249 1.945 -12.440 1.00 96.88 81 VAL A N 1
ATOM 635 C CA . VAL A 1 81 ? 5.826 3.022 -11.623 1.00 96.88 81 VAL A CA 1
ATOM 636 C C . VAL A 1 81 ? 6.328 4.142 -12.532 1.00 96.88 81 VAL A C 1
ATOM 638 O O . VAL A 1 81 ? 7.046 3.885 -13.500 1.00 96.88 81 VAL A O 1
ATOM 641 N N . VAL A 1 82 ? 5.999 5.383 -12.186 1.00 95.06 82 VAL A N 1
ATOM 642 C CA . VAL A 1 82 ? 6.456 6.584 -12.894 1.00 95.06 82 VAL A CA 1
ATOM 643 C C . VAL A 1 82 ? 7.266 7.479 -11.966 1.00 95.06 82 VAL A C 1
ATOM 645 O O . VAL A 1 82 ? 7.050 7.494 -10.752 1.00 95.06 82 VAL A O 1
ATOM 648 N N . ALA A 1 83 ? 8.206 8.235 -12.538 1.00 92.56 83 ALA A N 1
ATOM 649 C CA . ALA A 1 83 ? 8.861 9.319 -11.817 1.00 92.56 83 ALA A CA 1
ATOM 650 C C . ALA A 1 83 ? 7.809 10.358 -11.420 1.00 92.56 83 ALA A C 1
ATOM 652 O O . ALA A 1 83 ? 6.951 10.720 -12.226 1.00 92.56 83 ALA A O 1
ATOM 653 N N . TRP A 1 84 ? 7.857 10.811 -10.173 1.00 87.75 84 TRP A N 1
ATOM 654 C CA . TRP A 1 84 ? 6.834 11.696 -9.635 1.00 87.75 84 TRP A CA 1
ATOM 655 C C . TRP A 1 84 ? 7.379 12.545 -8.497 1.00 87.75 84 TRP A C 1
ATOM 657 O O . TRP A 1 84 ? 8.244 12.101 -7.744 1.00 87.75 84 TRP A O 1
ATOM 667 N N . GLN A 1 85 ? 6.850 13.751 -8.355 1.00 81.94 85 GLN A N 1
ATOM 668 C CA . GLN A 1 85 ? 7.147 14.644 -7.251 1.00 81.94 85 GLN A CA 1
ATOM 669 C C . GLN A 1 85 ? 5.819 15.119 -6.670 1.00 81.94 85 GLN A C 1
ATOM 671 O O . GLN A 1 85 ? 5.009 15.679 -7.395 1.00 81.94 85 GLN A O 1
ATOM 676 N N . GLU A 1 86 ? 5.619 14.884 -5.375 1.00 79.12 86 GLU A N 1
ATOM 677 C CA . GLU A 1 86 ? 4.481 15.428 -4.635 1.00 79.12 86 GLU A CA 1
ATOM 678 C C . GLU A 1 86 ? 4.633 16.951 -4.570 1.00 79.12 86 GLU A C 1
ATOM 680 O O . GLU A 1 86 ? 5.547 17.455 -3.905 1.00 79.12 86 GLU A O 1
ATOM 685 N N . ASP A 1 87 ? 3.780 17.677 -5.278 1.00 71.75 87 ASP A N 1
ATOM 686 C CA . ASP A 1 87 ? 3.709 19.138 -5.308 1.00 71.75 87 ASP A CA 1
ATOM 687 C C . ASP A 1 87 ? 2.656 19.688 -4.332 1.00 71.75 87 ASP A C 1
ATOM 689 O O . ASP A 1 87 ? 2.865 20.766 -3.767 1.00 71.75 87 ASP A O 1
ATOM 693 N N . GLU A 1 88 ? 1.619 18.909 -4.026 1.00 71.94 88 GLU A N 1
ATOM 694 C CA . GLU A 1 88 ? 0.571 19.239 -3.058 1.00 71.94 88 GLU A CA 1
ATOM 695 C C . GLU A 1 88 ? 0.903 18.800 -1.614 1.00 71.94 88 GLU A C 1
ATOM 697 O O . GLU A 1 88 ? 1.861 18.076 -1.337 1.00 71.94 88 GLU A O 1
ATOM 702 N N . HIS A 1 89 ? 0.128 19.288 -0.639 1.00 71.06 89 HIS A N 1
ATOM 703 C CA . HIS A 1 89 ? 0.269 18.868 0.762 1.00 71.06 89 HIS A CA 1
ATOM 704 C C . HIS A 1 89 ? -0.262 17.441 0.980 1.00 71.06 89 HIS A C 1
ATOM 706 O O . HIS A 1 89 ? 0.310 16.678 1.759 1.00 71.06 89 HIS A O 1
ATOM 712 N N . GLY A 1 90 ? -1.341 17.068 0.280 1.00 83.44 90 GLY A N 1
ATOM 713 C CA . GLY A 1 90 ? -2.016 15.782 0.453 1.00 83.44 90 GLY A CA 1
ATOM 714 C C . GLY A 1 90 ? -2.302 15.466 1.927 1.00 83.44 90 GLY A C 1
ATOM 715 O O . GLY A 1 90 ? -2.578 16.357 2.733 1.00 83.44 90 GLY A O 1
ATOM 716 N N . PHE A 1 91 ? -2.169 14.189 2.285 1.00 86.56 91 PHE A N 1
ATOM 717 C CA . PHE A 1 91 ? -2.265 13.703 3.667 1.00 86.56 91 PHE A CA 1
ATOM 718 C C . PHE A 1 91 ? -0.912 13.684 4.392 1.00 86.56 91 PHE A C 1
ATOM 720 O O . PHE A 1 91 ? -0.778 13.034 5.420 1.00 86.56 91 PHE A O 1
ATOM 727 N N . TRP A 1 92 ? 0.130 14.344 3.894 1.00 87.75 92 TRP A N 1
ATOM 728 C CA . TRP A 1 92 ? 1.392 14.423 4.635 1.00 87.75 92 TRP A CA 1
ATOM 729 C C . TRP A 1 92 ? 1.248 15.400 5.801 1.00 87.75 92 TRP A C 1
ATOM 731 O O . TRP A 1 92 ? 0.771 16.505 5.590 1.00 87.75 92 TRP A O 1
ATOM 741 N N . TYR A 1 93 ? 1.672 15.048 7.019 1.00 85.31 93 TYR A N 1
ATOM 742 C CA . TYR A 1 93 ? 1.638 16.016 8.132 1.00 85.31 93 TYR A CA 1
ATOM 743 C C . TYR A 1 93 ? 2.665 17.139 7.962 1.00 85.31 93 TYR A C 1
ATOM 745 O O . TYR A 1 93 ? 2.428 18.271 8.373 1.00 85.31 93 TYR A O 1
ATOM 753 N N . GLU A 1 94 ? 3.810 16.825 7.354 1.00 84.00 94 GLU A N 1
ATOM 754 C CA . GLU A 1 94 ? 4.897 17.770 7.131 1.00 84.00 94 GLU A CA 1
ATOM 755 C C . GLU A 1 94 ? 5.450 17.655 5.710 1.00 84.00 94 GLU A C 1
ATOM 757 O O . GLU A 1 94 ? 5.557 16.565 5.140 1.00 84.00 94 GLU A O 1
ATOM 762 N N . ALA A 1 95 ? 5.925 18.780 5.165 1.00 76.25 95 ALA A N 1
ATOM 763 C CA . ALA A 1 95 ? 6.619 18.801 3.878 1.00 76.25 95 ALA A CA 1
ATOM 764 C C . ALA A 1 95 ? 7.892 17.927 3.870 1.00 76.25 95 ALA A C 1
ATOM 766 O O . ALA A 1 95 ? 8.265 17.391 2.828 1.00 76.25 95 ALA A O 1
ATOM 767 N N . SER A 1 96 ? 8.536 17.748 5.029 1.00 76.12 96 SER A N 1
ATOM 768 C CA . SER A 1 96 ? 9.695 16.867 5.226 1.00 76.12 96 SER A CA 1
ATOM 769 C C . SER A 1 96 ? 9.367 15.398 4.914 1.00 76.12 96 SER A C 1
ATOM 771 O O . SER A 1 96 ? 10.178 14.706 4.303 1.00 76.12 96 SER A O 1
ATOM 773 N N . GLY A 1 97 ? 8.156 14.937 5.249 1.00 73.12 97 GLY A N 1
ATOM 774 C CA . GLY A 1 97 ? 7.703 13.563 5.015 1.00 73.12 97 GLY A CA 1
ATOM 775 C C . GLY A 1 97 ? 7.569 13.220 3.530 1.00 73.12 97 GLY A C 1
ATOM 776 O O . GLY A 1 97 ? 7.890 12.103 3.124 1.00 73.12 97 GLY A O 1
ATOM 777 N N . ARG A 1 98 ? 7.181 14.201 2.705 1.00 76.50 98 ARG A N 1
ATOM 778 C CA . ARG A 1 98 ? 7.139 14.061 1.238 1.00 76.50 98 ARG A CA 1
ATOM 779 C C . ARG A 1 98 ? 8.462 14.406 0.547 1.00 76.50 98 ARG A C 1
ATOM 781 O O . ARG A 1 98 ? 8.645 14.079 -0.630 1.00 76.50 98 ARG A O 1
ATOM 788 N N . ALA A 1 99 ? 9.401 15.049 1.247 1.00 66.75 99 ALA A N 1
ATOM 789 C CA . ALA A 1 99 ? 10.707 15.444 0.722 1.00 66.75 99 ALA A CA 1
ATOM 790 C C . ALA A 1 99 ? 11.596 14.209 0.492 1.00 66.75 99 ALA A C 1
ATOM 792 O O . ALA A 1 99 ? 12.429 13.833 1.305 1.00 66.75 99 ALA A O 1
ATOM 793 N N . GLY A 1 100 ? 11.390 13.542 -0.640 1.00 71.19 100 GLY A N 1
ATOM 794 C CA . GLY A 1 100 ? 12.058 12.280 -0.966 1.00 71.19 100 GLY A CA 1
ATOM 795 C C . GLY A 1 100 ? 11.186 11.334 -1.780 1.00 71.19 100 GLY A C 1
ATOM 796 O O . GLY A 1 100 ? 11.694 10.362 -2.340 1.00 71.19 100 GLY A O 1
ATOM 797 N N . VAL A 1 101 ? 9.894 11.640 -1.919 1.00 80.69 101 VAL A N 1
ATOM 798 C CA . VAL A 1 101 ? 9.048 10.952 -2.884 1.00 80.69 101 VAL A CA 1
ATOM 799 C C . VAL A 1 101 ? 9.488 11.358 -4.285 1.00 80.69 101 VAL A C 1
ATOM 801 O O . VAL A 1 101 ? 9.515 12.540 -4.639 1.00 80.69 101 VAL A O 1
ATOM 804 N N . ARG A 1 102 ? 9.931 10.359 -5.044 1.00 86.88 102 ARG A N 1
ATOM 805 C CA . ARG A 1 102 ? 10.475 10.515 -6.400 1.00 86.88 102 ARG A CA 1
ATOM 806 C C . ARG A 1 102 ? 9.813 9.582 -7.411 1.00 86.88 102 ARG A C 1
ATOM 808 O O . ARG A 1 102 ? 10.145 9.623 -8.592 1.00 86.88 102 ARG A O 1
ATOM 815 N N . ALA A 1 103 ? 8.900 8.733 -6.948 1.00 92.88 103 ALA A N 1
ATOM 816 C CA . ALA A 1 103 ? 8.131 7.839 -7.787 1.00 92.88 103 ALA A CA 1
ATOM 817 C C . ALA A 1 103 ? 6.761 7.539 -7.173 1.00 92.88 103 ALA A C 1
ATOM 819 O O . ALA A 1 103 ? 6.590 7.533 -5.949 1.00 92.88 103 ALA A O 1
ATOM 820 N N . ARG A 1 104 ? 5.801 7.264 -8.051 1.00 94.69 104 ARG A N 1
ATOM 821 C CA . ARG A 1 104 ? 4.418 6.917 -7.724 1.00 94.69 104 ARG A CA 1
ATOM 822 C C . ARG A 1 104 ? 3.982 5.741 -8.584 1.00 94.69 104 ARG A C 1
ATOM 824 O O . ARG A 1 104 ? 4.493 5.541 -9.686 1.00 94.69 104 ARG A O 1
ATOM 831 N N . VAL A 1 105 ? 3.044 4.964 -8.065 1.00 97.06 105 VAL A N 1
ATOM 832 C CA . VAL A 1 105 ? 2.353 3.918 -8.816 1.00 97.06 105 VAL A CA 1
ATOM 833 C C . VAL A 1 105 ? 0.851 4.088 -8.657 1.00 97.06 105 VAL A C 1
ATOM 835 O O . VAL A 1 105 ? 0.387 4.425 -7.567 1.00 97.06 105 VAL A O 1
ATOM 838 N N . GLU A 1 106 ? 0.104 3.851 -9.732 1.00 97.94 106 GLU A N 1
ATOM 839 C CA . GLU A 1 106 ? -1.356 3.757 -9.669 1.00 97.94 106 GLU A CA 1
ATOM 840 C C . GLU A 1 106 ? -1.769 2.345 -9.244 1.00 97.94 106 GLU A C 1
ATOM 842 O O . GLU A 1 106 ? -1.168 1.337 -9.647 1.00 97.94 106 GLU A O 1
ATOM 847 N N . LEU A 1 107 ? -2.806 2.273 -8.419 1.00 98.44 107 LEU A N 1
ATOM 848 C CA . LEU A 1 107 ? -3.329 1.033 -7.867 1.00 98.44 107 LEU A CA 1
ATOM 849 C C . LEU A 1 107 ? -4.844 1.115 -7.658 1.00 98.44 107 LEU A C 1
ATOM 851 O O . LEU A 1 107 ? -5.424 2.191 -7.639 1.00 98.44 107 LEU A O 1
ATOM 855 N N . ASP A 1 108 ? -5.490 -0.035 -7.527 1.00 98.38 108 ASP A N 1
ATOM 856 C CA . ASP A 1 108 ? -6.846 -0.150 -6.985 1.00 98.38 108 ASP A CA 1
ATOM 857 C C . ASP A 1 108 ? -6.735 -1.024 -5.744 1.00 98.38 108 ASP A C 1
ATOM 859 O O . ASP A 1 108 ? -6.608 -2.249 -5.847 1.00 98.38 108 ASP A O 1
ATOM 863 N N . VAL A 1 109 ? -6.671 -0.383 -4.577 1.00 98.62 109 VAL A N 1
ATOM 864 C CA . VAL A 1 109 ? -6.624 -1.056 -3.276 1.00 98.62 109 VAL A CA 1
ATOM 865 C C . VAL A 1 109 ? -7.865 -0.678 -2.496 1.00 98.62 109 VAL A C 1
ATOM 867 O O . VAL A 1 109 ? -8.022 0.473 -2.095 1.00 98.62 109 VAL A O 1
ATOM 870 N N . ALA A 1 110 ? -8.714 -1.667 -2.239 1.00 98.44 110 ALA A N 1
ATOM 871 C CA . ALA A 1 110 ? -9.846 -1.519 -1.344 1.00 98.44 110 ALA A CA 1
ATOM 872 C C . ALA A 1 110 ? -9.374 -1.656 0.106 1.00 98.44 110 ALA A C 1
ATOM 874 O O . ALA A 1 110 ? -8.621 -2.580 0.442 1.00 98.44 110 ALA A O 1
ATOM 875 N N . LEU A 1 111 ? -9.820 -0.738 0.960 1.00 97.81 111 LEU A N 1
ATOM 876 C CA . LEU A 1 111 ? -9.632 -0.852 2.397 1.00 97.81 111 LEU A CA 1
ATOM 877 C C . LEU A 1 111 ? -10.544 -1.938 2.967 1.00 97.81 111 LEU A C 1
ATOM 879 O O . LEU A 1 111 ? -11.711 -2.041 2.593 1.00 97.81 111 LEU A O 1
ATOM 883 N N . LEU A 1 112 ? -10.002 -2.720 3.894 1.00 96.94 112 LEU A N 1
ATOM 884 C CA . LEU A 1 112 ? -10.759 -3.700 4.661 1.00 96.94 112 LEU A CA 1
ATOM 885 C C . LEU A 1 112 ? -11.707 -2.985 5.625 1.00 96.94 112 LEU A C 1
ATOM 887 O O . LEU A 1 112 ? -11.362 -1.935 6.179 1.00 96.94 112 LEU A O 1
ATOM 891 N N . ASP A 1 113 ? -12.888 -3.561 5.840 1.00 93.94 113 ASP A N 1
ATOM 892 C CA . ASP A 1 113 ? -13.831 -3.077 6.854 1.00 93.94 113 ASP A CA 1
ATOM 893 C C . ASP A 1 113 ? -13.217 -3.169 8.254 1.00 93.94 113 ASP A C 1
ATOM 895 O O . ASP A 1 113 ? -13.287 -2.214 9.025 1.00 93.94 113 ASP A O 1
ATOM 899 N N . GLU A 1 114 ? -12.506 -4.267 8.517 1.00 93.75 114 GLU A N 1
ATOM 900 C CA . GLU A 1 114 ? -11.700 -4.476 9.716 1.00 93.75 114 GLU A CA 1
ATOM 901 C C . GLU A 1 114 ? -10.247 -4.785 9.317 1.00 93.75 114 GLU A C 1
ATOM 903 O O . GLU A 1 114 ? -10.011 -5.660 8.474 1.00 93.75 114 GLU A O 1
ATOM 908 N N . PRO A 1 115 ? -9.251 -4.066 9.864 1.00 95.00 115 PRO A N 1
ATOM 909 C CA . PRO A 1 115 ? -7.851 -4.366 9.597 1.00 95.00 115 PRO A CA 1
ATOM 910 C C . PRO A 1 115 ? -7.441 -5.687 10.256 1.00 95.00 115 PRO A C 1
ATOM 912 O O . PRO A 1 115 ? -7.911 -6.017 11.338 1.00 95.00 115 PRO A O 1
ATOM 915 N N . VAL A 1 116 ? -6.496 -6.401 9.642 1.00 95.56 116 VAL A N 1
ATOM 916 C CA . VAL A 1 116 ? -5.914 -7.617 10.230 1.00 95.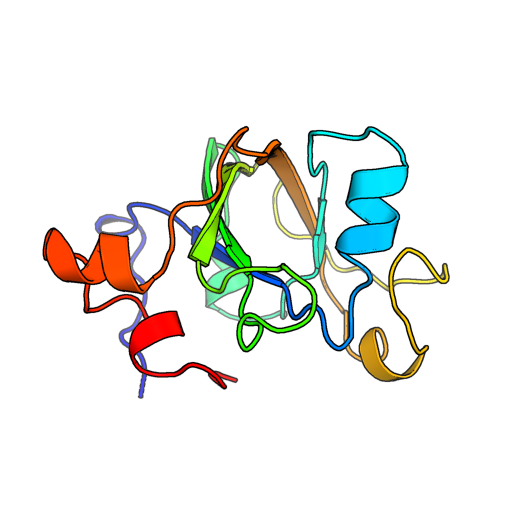56 116 VAL A CA 1
ATOM 917 C C . VAL A 1 116 ? -4.649 -7.239 10.985 1.00 95.56 116 VAL A C 1
ATOM 919 O O . VAL A 1 116 ? -3.657 -6.813 10.375 1.00 95.56 116 VAL A O 1
ATOM 922 N N . GLU A 1 117 ? -4.657 -7.393 12.307 1.00 94.19 117 GLU A N 1
ATOM 923 C CA . GLU A 1 117 ? -3.497 -7.063 13.128 1.00 94.19 117 GLU A CA 1
ATOM 924 C C . GLU A 1 117 ? -2.293 -7.962 12.830 1.00 94.19 117 GLU A C 1
ATOM 926 O O . GLU A 1 117 ? -2.390 -9.152 12.528 1.00 94.19 117 GLU A O 1
ATOM 931 N N . HIS A 1 118 ? -1.092 -7.404 12.974 1.00 93.38 118 HIS A N 1
ATOM 932 C CA . HIS A 1 118 ? 0.131 -8.178 12.782 1.00 93.38 118 HIS A CA 1
ATOM 933 C C . HIS A 1 118 ? 0.275 -9.358 13.760 1.00 93.38 118 HIS A C 1
ATOM 935 O O . HIS A 1 118 ? 0.987 -10.311 13.447 1.00 93.38 118 HIS A O 1
ATOM 941 N N . THR A 1 119 ? -0.343 -9.277 14.938 1.00 92.94 119 THR A N 1
ATOM 942 C CA . THR A 1 119 ? -0.418 -10.336 15.956 1.00 92.94 119 THR A CA 1
ATOM 943 C C . THR A 1 119 ? -1.302 -11.486 15.484 1.00 92.94 119 THR A C 1
ATOM 945 O O . THR A 1 119 ? -0.896 -12.638 15.610 1.00 92.94 119 THR A O 1
ATOM 948 N N . GLU A 1 120 ? -2.443 -11.188 14.862 1.00 94.81 120 GLU A N 1
ATOM 949 C CA . GLU A 1 120 ? -3.333 -12.182 14.251 1.00 94.81 120 GLU A CA 1
ATOM 950 C C . GLU A 1 120 ? -2.646 -12.912 13.097 1.00 94.81 120 GLU A C 1
ATOM 952 O O . GLU A 1 120 ? -2.664 -14.140 13.044 1.00 94.81 120 GLU A O 1
ATOM 957 N N . LEU A 1 121 ? -1.949 -12.173 12.224 1.00 94.81 121 LEU A N 1
ATOM 958 C CA . LEU A 1 121 ? -1.149 -12.767 11.147 1.00 94.81 121 LEU A CA 1
ATOM 959 C C . LEU A 1 121 ? -0.117 -13.758 11.698 1.00 94.81 121 LEU A C 1
ATOM 961 O O . LEU A 1 121 ? 0.007 -14.875 11.197 1.00 94.81 121 LEU A O 1
ATOM 965 N N . ARG A 1 122 ? 0.591 -13.383 12.769 1.00 94.38 122 ARG A N 1
ATOM 966 C CA . ARG A 1 122 ? 1.553 -14.277 13.429 1.00 94.38 122 ARG A CA 1
ATOM 967 C C . ARG A 1 122 ? 0.880 -15.498 14.045 1.00 94.38 122 ARG A C 1
ATOM 969 O O . ARG A 1 122 ? 1.424 -16.591 13.935 1.00 94.38 122 ARG A O 1
ATOM 976 N N . ALA A 1 123 ? -0.287 -15.327 14.664 1.00 96.56 123 ALA A N 1
ATOM 977 C CA . ALA A 1 123 ? -1.027 -16.421 15.287 1.00 96.56 123 ALA A CA 1
ATOM 978 C C . ALA A 1 123 ? -1.434 -17.512 14.279 1.00 96.56 123 ALA A C 1
ATOM 980 O O . ALA A 1 123 ? -1.545 -18.675 14.660 1.00 96.56 123 ALA A O 1
ATOM 981 N N . VAL A 1 124 ? -1.590 -17.160 12.997 1.00 96.12 124 VAL A N 1
ATOM 982 C CA . VAL A 1 124 ? -1.878 -18.109 11.906 1.00 96.12 124 VAL A CA 1
ATOM 983 C C . VAL A 1 124 ? -0.637 -18.522 11.097 1.00 96.12 124 VAL A C 1
ATOM 985 O O . VAL A 1 124 ? -0.768 -19.138 10.041 1.00 96.12 124 VAL A O 1
ATOM 988 N N . GLY A 1 125 ? 0.571 -18.200 11.574 1.00 94.94 125 GLY A N 1
ATOM 989 C CA . GLY A 1 125 ? 1.838 -18.616 10.957 1.00 94.94 125 GLY A CA 1
ATOM 990 C C . GLY A 1 125 ? 2.369 -17.693 9.853 1.00 94.94 125 GLY A C 1
ATOM 991 O O . GLY A 1 125 ? 3.299 -18.065 9.143 1.00 94.94 125 GLY A O 1
ATOM 992 N N . VAL A 1 126 ? 1.812 -16.488 9.691 1.00 93.25 126 VAL A N 1
ATOM 993 C CA . VAL A 1 126 ? 2.354 -15.450 8.797 1.00 93.25 126 VAL A CA 1
ATOM 994 C C . VAL A 1 126 ? 3.265 -14.529 9.610 1.00 93.25 126 VAL A C 1
ATOM 996 O O . VAL A 1 126 ? 2.836 -13.501 10.144 1.00 93.25 126 VAL A O 1
ATOM 999 N N . ASP A 1 127 ? 4.535 -14.912 9.736 1.00 91.75 127 ASP A N 1
ATOM 1000 C CA . ASP A 1 127 ? 5.493 -14.290 10.660 1.00 91.75 127 ASP A CA 1
ATOM 1001 C C . ASP A 1 127 ? 6.822 -13.813 10.031 1.00 91.75 127 ASP A C 1
ATOM 1003 O O . ASP A 1 127 ? 7.586 -13.113 10.711 1.00 91.75 127 ASP A O 1
ATOM 1007 N N . ASP A 1 128 ? 7.057 -14.112 8.744 1.00 89.62 128 ASP A N 1
ATOM 1008 C CA . ASP A 1 128 ? 8.285 -13.779 7.995 1.00 89.62 128 ASP A CA 1
ATOM 1009 C C . ASP A 1 128 ? 8.140 -12.597 7.007 1.00 89.62 128 ASP A C 1
ATOM 1011 O O . ASP A 1 128 ? 9.000 -12.364 6.144 1.00 89.62 128 ASP A O 1
ATOM 1015 N N . LEU A 1 129 ? 7.072 -11.793 7.113 1.00 88.81 129 LEU A N 1
ATOM 1016 C CA . LEU A 1 129 ? 6.931 -10.600 6.266 1.00 88.81 129 LEU A CA 1
ATOM 1017 C C . LEU A 1 129 ? 8.116 -9.641 6.489 1.00 88.81 129 LEU A C 1
ATOM 1019 O O . LEU A 1 129 ? 8.584 -9.442 7.613 1.00 88.81 129 LEU A O 1
ATOM 1023 N N . GLU A 1 130 ? 8.606 -8.981 5.433 1.00 86.62 130 GLU A N 1
ATOM 1024 C CA . GLU A 1 130 ? 9.750 -8.055 5.556 1.00 86.62 130 GLU A CA 1
ATOM 1025 C C . GLU A 1 130 ? 9.474 -6.946 6.591 1.00 86.62 130 GLU A C 1
ATOM 1027 O O . GLU A 1 130 ? 10.326 -6.659 7.425 1.00 86.62 130 GLU A O 1
ATOM 1032 N N . VAL A 1 131 ? 8.243 -6.427 6.645 1.00 86.19 131 VAL A N 1
ATOM 1033 C CA . VAL A 1 131 ? 7.784 -5.434 7.643 1.00 86.19 131 VAL A CA 1
ATOM 1034 C C . VAL A 1 131 ? 7.648 -5.971 9.073 1.00 86.19 131 VAL A C 1
ATOM 1036 O O . VAL A 1 131 ? 7.578 -5.192 10.029 1.00 86.19 131 VAL A O 1
ATOM 1039 N N . GLN A 1 132 ? 7.591 -7.292 9.244 1.00 85.62 132 GLN A N 1
ATOM 1040 C CA . GLN A 1 132 ? 7.586 -7.955 10.547 1.00 85.62 132 GLN A CA 1
ATOM 1041 C C . GLN A 1 132 ? 9.013 -8.159 11.068 1.00 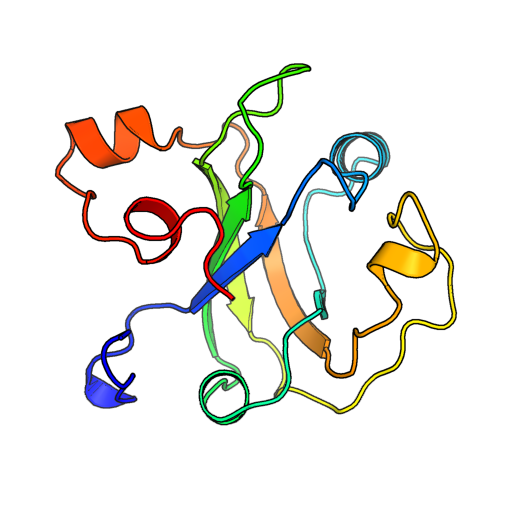85.62 132 GLN A C 1
ATOM 1043 O O . GLN A 1 132 ? 9.240 -7.962 12.262 1.00 85.62 132 GLN A O 1
ATOM 1048 N N . ARG A 1 133 ? 9.964 -8.497 10.185 1.00 82.81 133 ARG A N 1
ATOM 1049 C CA . ARG A 1 133 ? 11.395 -8.662 10.510 1.00 82.81 133 ARG A CA 1
ATOM 1050 C C . ARG A 1 133 ? 12.154 -7.345 10.628 1.00 82.81 133 ARG A C 1
ATOM 1052 O O . ARG A 1 133 ? 13.050 -7.217 11.455 1.00 82.81 133 ARG A O 1
ATOM 1059 N N . GLN A 1 134 ? 11.817 -6.384 9.775 1.00 73.75 134 GLN A N 1
ATOM 1060 C CA . GLN A 1 134 ? 12.459 -5.076 9.677 1.00 73.75 134 GLN A CA 1
ATOM 1061 C C . GLN A 1 134 ? 11.380 -3.982 9.693 1.00 73.75 134 GLN A C 1
ATOM 1063 O O . GLN A 1 134 ? 11.033 -3.430 8.646 1.00 73.75 134 GLN A O 1
ATOM 1068 N N . PRO A 1 135 ? 10.833 -3.636 10.876 1.00 63.12 135 PRO A N 1
ATOM 1069 C CA . PRO A 1 135 ? 9.754 -2.648 10.995 1.00 63.12 135 PRO A CA 1
ATOM 1070 C C . PRO A 1 135 ? 10.150 -1.281 10.412 1.00 63.12 135 PRO A C 1
ATOM 1072 O O . PRO A 1 135 ? 9.370 -0.619 9.722 1.00 63.12 135 PRO A O 1
ATOM 1075 N N . PHE A 1 136 ? 11.413 -0.911 10.628 1.00 63.44 136 PHE A N 1
ATOM 1076 C CA . PHE A 1 136 ? 12.045 0.312 10.133 1.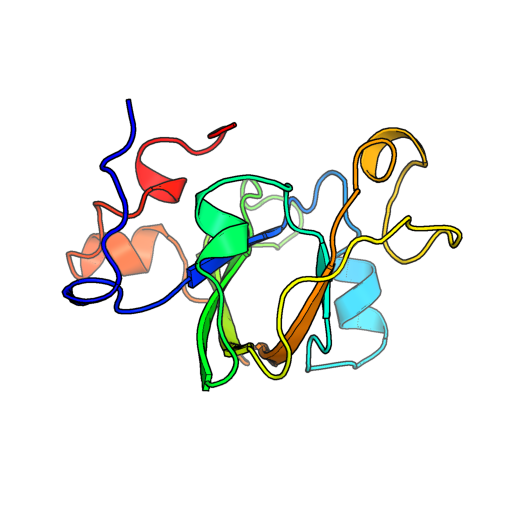00 63.44 136 PHE A CA 1
ATOM 1077 C C . PHE A 1 136 ? 12.817 0.100 8.825 1.00 63.44 136 PHE A C 1
ATOM 1079 O O . PHE A 1 136 ? 13.689 0.904 8.514 1.00 63.44 136 PHE A O 1
ATOM 1086 N N . GLY A 1 137 ? 12.545 -0.991 8.091 1.00 53.59 137 GLY A N 1
ATOM 1087 C CA . GLY A 1 137 ? 13.236 -1.311 6.839 1.00 53.59 137 GLY A CA 1
ATOM 1088 C C . GLY A 1 137 ? 13.290 -0.102 5.893 1.00 53.59 137 GLY A C 1
ATOM 1089 O O . GLY A 1 137 ? 12.336 0.693 5.914 1.00 53.59 137 GLY A O 1
ATOM 1090 N N . PRO A 1 138 ? 14.403 0.031 5.141 1.00 43.31 138 PRO A N 1
ATOM 1091 C CA . PRO A 1 138 ? 14.901 1.286 4.595 1.00 43.31 138 PRO A CA 1
ATOM 1092 C C . PRO A 1 138 ? 13.842 2.117 3.899 1.00 43.31 138 PRO A C 1
ATOM 1094 O O . PRO A 1 138 ? 13.173 1.641 2.955 1.00 43.31 138 PRO A O 1
#

Sequence (138 aa):
MGRTVERADLGAWLLKANPAVWDFRGFLATGERRLTSWAVRPGYRSALMRPGDRVLFWLSGDGRHGLVRGLWGLGRLTAPVVAWQEDEHGFWYEASGRAGVRARVELDVALLDEPVEHTELRAVGVDDLEVQRQPFGP

InterPro domains:
  IPR002740 EVE domain [PF01878] (13-129)
  IPR015947 PUA-like superfamily [SSF88697] (13-124)